Protein AF-A0A967UKM6-F1 (afdb_monomer_lite)

Radius of gyration: 19.66 Å; chains: 1; bounding box: 33×32×48 Å

Sequence (65 aa):
ADPAHAGVLAECERRLRTVVDPDAVDRMAKHDQAESIARHGGRDAIIARGTFGYTPAPGETPEFK

Secondary structure (DSSP, 8-state):
--GGGHHHHHHHHHHHHHH--HHHHHHHHHHHHHHHHHHTT-HHHHHHH--BSSPPPTTPPPPB-

pLDDT: mean 93.17, std 7.09, range [68.75, 98.69]

Foldseek 3Di:
DDPVCPVVVVVVVVVVVVVDDPVVVVVVVVVVVQVVQVVQVHDVSVVVQADFPDDDDVPDDTDGD

Structure (mmCIF, N/CA/C/O backbone):
data_AF-A0A967UKM6-F1
#
_entry.id   AF-A0A967UKM6-F1
#
loop_
_atom_site.group_PDB
_atom_site.id
_atom_site.type_symbol
_atom_site.label_atom_id
_atom_site.label_alt_id
_atom_site.label_comp_id
_atom_site.label_asym_id
_atom_site.label_entity_id
_atom_site.label_seq_id
_atom_site.pdbx_PDB_ins_code
_atom_site.Cartn_x
_atom_site.Cartn_y
_atom_site.Cartn_z
_atom_site.occupancy
_atom_site.B_iso_or_equiv
_atom_site.auth_seq_id
_atom_site.auth_comp_id
_atom_site.auth_asym_id
_atom_site.auth_atom_id
_atom_site.pdbx_PDB_model_num
ATOM 1 N N . ALA A 1 1 ? 2.078 -11.603 18.424 1.00 72.38 1 ALA A N 1
ATOM 2 C CA . ALA A 1 1 ? 1.653 -10.325 19.028 1.00 72.38 1 ALA A CA 1
ATOM 3 C C . ALA A 1 1 ? 1.857 -10.428 20.531 1.00 72.38 1 ALA A C 1
ATOM 5 O O . ALA A 1 1 ? 1.547 -11.481 21.076 1.00 72.38 1 ALA A O 1
ATOM 6 N N . ASP A 1 2 ? 2.412 -9.398 21.167 1.00 89.44 2 ASP A N 1
ATOM 7 C CA . ASP A 1 2 ? 2.553 -9.355 22.627 1.00 89.44 2 ASP A CA 1
ATOM 8 C C . ASP A 1 2 ? 1.176 -9.070 23.270 1.00 89.44 2 ASP A C 1
ATOM 10 O O . ASP A 1 2 ? 0.557 -8.056 22.921 1.00 89.44 2 ASP A O 1
ATOM 14 N N . PRO A 1 3 ? 0.666 -9.929 24.177 1.00 91.19 3 PRO A N 1
ATOM 15 C CA . PRO A 1 3 ? -0.602 -9.705 24.875 1.00 91.19 3 PRO A CA 1
ATOM 16 C C . PRO A 1 3 ? -0.683 -8.363 25.613 1.00 91.19 3 PRO A C 1
ATOM 18 O O . PRO A 1 3 ? -1.773 -7.799 25.715 1.00 91.19 3 PRO A O 1
ATOM 21 N N . ALA A 1 4 ? 0.449 -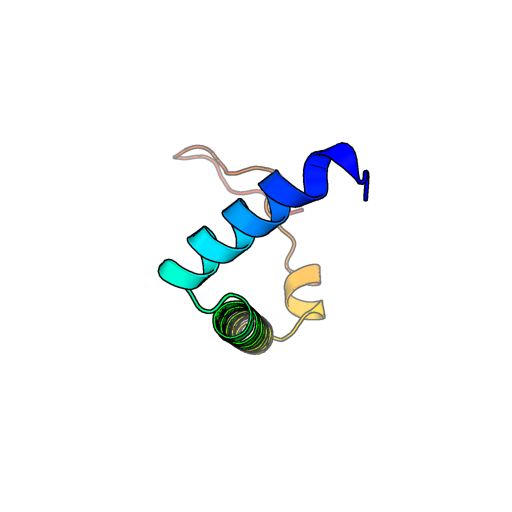7.814 26.072 1.00 94.38 4 ALA A N 1
ATOM 22 C CA . ALA A 1 4 ? 0.502 -6.523 26.759 1.00 94.38 4 ALA A CA 1
ATOM 23 C C . ALA A 1 4 ? 0.004 -5.354 25.887 1.00 94.38 4 ALA A C 1
ATOM 25 O O . ALA A 1 4 ? -0.421 -4.324 26.409 1.00 94.38 4 ALA A O 1
ATOM 26 N N . HIS A 1 5 ? 0.009 -5.508 24.560 1.00 95.50 5 HIS A N 1
ATOM 27 C CA . HIS A 1 5 ? -0.421 -4.475 23.614 1.00 95.50 5 HIS A CA 1
ATOM 28 C C . HIS A 1 5 ? -1.822 -4.707 23.027 1.00 95.50 5 HIS A C 1
ATOM 30 O O . HIS A 1 5 ? -2.273 -3.912 22.201 1.00 95.50 5 HIS A O 1
ATOM 36 N N . ALA A 1 6 ? -2.545 -5.749 23.451 1.00 96.12 6 ALA A N 1
ATOM 37 C CA . ALA A 1 6 ? -3.838 -6.114 22.865 1.00 96.12 6 ALA A CA 1
ATOM 38 C C . ALA A 1 6 ? -4.890 -4.990 22.958 1.00 96.12 6 ALA A C 1
ATOM 40 O O . ALA A 1 6 ? -5.598 -4.727 21.986 1.00 96.12 6 ALA A O 1
ATOM 41 N N . GLY A 1 7 ? -4.955 -4.284 24.094 1.00 97.06 7 GLY A N 1
ATOM 42 C CA . GLY A 1 7 ? -5.888 -3.166 24.281 1.00 97.06 7 GLY A CA 1
ATOM 43 C C . GLY A 1 7 ? -5.601 -1.984 23.348 1.00 97.06 7 GLY A C 1
ATOM 44 O O . GLY A 1 7 ? -6.520 -1.432 22.7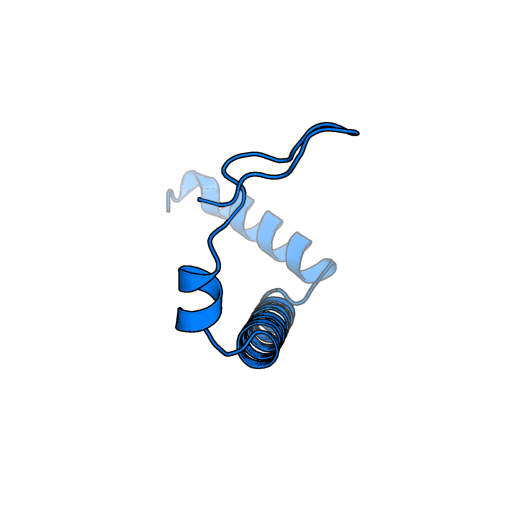47 1.00 97.06 7 GLY A O 1
ATOM 45 N N . VAL A 1 8 ? -4.320 -1.651 23.159 1.00 97.25 8 VAL A N 1
ATOM 46 C CA . VAL A 1 8 ? -3.891 -0.577 22.248 1.00 97.25 8 VAL A CA 1
ATOM 47 C C . VAL A 1 8 ? -4.242 -0.925 20.801 1.00 97.25 8 VAL A C 1
ATOM 49 O O . VAL A 1 8 ? -4.777 -0.086 20.081 1.00 97.25 8 VAL A O 1
ATOM 52 N N . LEU A 1 9 ? -3.998 -2.170 20.380 1.00 97.00 9 LEU A N 1
ATOM 53 C CA . LEU A 1 9 ? -4.342 -2.631 19.032 1.00 97.00 9 LEU A CA 1
ATOM 54 C C . LEU A 1 9 ? -5.851 -2.554 18.767 1.00 97.00 9 LEU A C 1
ATOM 56 O O . LEU A 1 9 ? -6.256 -2.067 17.713 1.00 97.00 9 LEU A O 1
ATOM 60 N N . ALA A 1 10 ? -6.678 -2.971 19.730 1.00 97.19 10 ALA A N 1
ATOM 61 C CA . ALA A 1 10 ? -8.132 -2.897 19.607 1.00 97.19 10 ALA A CA 1
ATOM 62 C C . ALA A 1 10 ? -8.632 -1.448 19.470 1.00 97.19 10 ALA A C 1
ATOM 64 O O . ALA A 1 10 ? -9.527 -1.166 18.671 1.00 97.19 10 ALA A O 1
ATOM 65 N N . GLU A 1 11 ? -8.041 -0.510 20.213 1.00 98.12 11 GLU A N 1
ATOM 66 C CA . GLU A 1 11 ? -8.382 0.907 20.098 1.00 98.12 11 GLU A CA 1
ATOM 67 C C . GLU A 1 11 ? -7.952 1.508 18.753 1.00 98.12 11 GLU A C 1
ATOM 69 O O . GLU A 1 11 ? -8.739 2.226 18.129 1.00 98.12 11 GLU A O 1
ATOM 74 N N . CYS A 1 12 ? -6.744 1.196 18.276 1.00 97.56 12 CYS A N 1
ATOM 75 C CA . CYS A 1 12 ? -6.281 1.621 16.955 1.00 97.56 12 CYS A CA 1
ATOM 76 C C . CYS A 1 12 ? -7.214 1.122 15.845 1.00 97.56 12 CYS A C 1
ATOM 78 O O . CYS A 1 12 ? -7.642 1.920 15.013 1.00 97.56 12 CYS A O 1
ATOM 80 N N . GLU A 1 13 ? -7.585 -0.160 15.876 1.00 97.44 13 GLU A N 1
ATOM 81 C CA . GLU A 1 13 ? -8.496 -0.762 14.898 1.00 97.44 13 GLU A CA 1
ATOM 82 C C . GLU A 1 13 ? -9.874 -0.093 14.921 1.00 97.44 13 GLU A C 1
ATOM 84 O O . GLU A 1 13 ? -10.411 0.296 13.882 1.00 97.44 13 GLU A O 1
ATOM 89 N N . ARG A 1 14 ? -10.433 0.122 16.119 1.00 98.06 14 ARG A N 1
ATOM 90 C CA . ARG A 1 14 ? -11.713 0.819 16.290 1.00 98.06 14 ARG A CA 1
ATOM 91 C C . ARG A 1 14 ? -11.667 2.208 15.663 1.00 98.06 14 ARG A C 1
ATOM 93 O O . ARG A 1 14 ? -12.573 2.571 14.921 1.00 98.06 14 ARG A O 1
ATOM 100 N N . ARG A 1 15 ? -10.619 2.986 15.950 1.00 98.38 15 ARG A N 1
ATOM 101 C CA . ARG A 1 15 ? -10.455 4.344 15.411 1.00 98.38 15 ARG A CA 1
ATOM 102 C C . ARG A 1 15 ? -10.266 4.329 13.897 1.00 98.38 15 ARG A C 1
ATOM 104 O O . ARG A 1 15 ? -10.899 5.137 13.225 1.00 98.38 15 ARG A O 1
ATOM 111 N N . LEU A 1 16 ? -9.478 3.401 13.355 1.00 97.88 16 LEU A N 1
ATOM 112 C CA . LEU A 1 16 ? -9.312 3.241 11.910 1.00 97.88 16 LEU A CA 1
ATOM 113 C C . LEU A 1 16 ? -10.666 3.014 11.225 1.00 97.88 16 LEU A C 1
ATOM 115 O O . LEU A 1 16 ? -11.002 3.735 10.288 1.00 97.88 16 LEU A O 1
ATOM 119 N N . ARG A 1 17 ? -11.483 2.099 11.761 1.00 98.12 17 ARG A N 1
ATOM 120 C CA . ARG A 1 17 ? -12.803 1.769 11.202 1.00 98.12 17 ARG A CA 1
ATOM 121 C C . ARG A 1 17 ? -13.849 2.876 11.321 1.00 98.12 17 ARG A C 1
ATOM 123 O O . ARG A 1 17 ? -14.833 2.851 10.592 1.00 98.12 17 ARG A O 1
ATOM 130 N N . THR A 1 18 ? -13.644 3.870 12.190 1.00 98.25 18 THR A N 1
ATOM 131 C CA . THR A 1 18 ? -14.475 5.092 12.173 1.00 98.25 18 THR A CA 1
ATOM 132 C C . THR A 1 18 ? -14.151 6.035 11.016 1.00 98.25 18 THR A C 1
ATOM 134 O O . THR A 1 18 ? -14.981 6.868 10.668 1.00 98.25 18 THR A O 1
ATOM 137 N N . VAL A 1 19 ? -12.956 5.920 10.431 1.00 98.06 19 VAL A N 1
ATOM 138 C CA . VAL A 1 19 ? -12.485 6.791 9.347 1.00 98.06 19 VAL A CA 1
ATOM 139 C C . VAL A 1 19 ? -12.667 6.121 7.986 1.00 98.06 19 VAL A C 1
ATOM 141 O O . VAL A 1 19 ? -13.002 6.793 7.015 1.00 98.06 19 VAL A O 1
ATOM 144 N N . VAL A 1 20 ? -12.441 4.807 7.902 1.00 97.62 20 VAL A N 1
ATOM 145 C CA . VAL A 1 20 ? -12.412 4.066 6.636 1.00 97.62 20 VAL A CA 1
ATOM 146 C C . VAL A 1 20 ? -12.791 2.601 6.843 1.00 97.62 20 VAL A C 1
ATOM 148 O O . VAL A 1 20 ? -12.505 2.034 7.891 1.00 97.62 20 VAL A O 1
ATOM 151 N N . ASP A 1 21 ? -13.381 1.962 5.833 1.00 98.25 21 ASP A N 1
ATOM 152 C CA . ASP A 1 21 ? -13.366 0.499 5.729 1.00 98.25 21 ASP A CA 1
ATOM 153 C C . ASP A 1 21 ? -12.019 0.076 5.110 1.00 98.25 21 ASP A C 1
ATOM 155 O O . ASP A 1 21 ? -11.833 0.231 3.894 1.00 98.25 21 ASP A O 1
ATOM 159 N N . PRO A 1 22 ? -11.052 -0.408 5.915 1.00 97.75 22 PRO A N 1
ATOM 160 C CA . PRO A 1 22 ? -9.712 -0.710 5.421 1.00 97.75 22 PRO A CA 1
ATOM 161 C C . PRO A 1 22 ? -9.728 -1.831 4.379 1.00 97.75 22 PRO A C 1
ATOM 163 O O . PRO A 1 22 ? -8.954 -1.795 3.424 1.00 97.75 22 PRO A O 1
ATOM 166 N N . ASP A 1 23 ? -10.644 -2.789 4.523 1.00 98.00 23 ASP A N 1
ATOM 167 C CA . ASP A 1 23 ? -10.736 -3.949 3.647 1.00 98.00 23 ASP A CA 1
ATOM 168 C C . ASP A 1 23 ? -11.289 -3.541 2.275 1.00 98.00 23 ASP A C 1
ATOM 170 O O . ASP A 1 23 ? -10.839 -4.034 1.238 1.00 98.00 23 ASP A O 1
ATOM 174 N N . ALA A 1 24 ? -12.261 -2.624 2.244 1.00 98.38 24 ALA A N 1
ATOM 175 C CA . ALA A 1 24 ? -12.779 -2.076 0.993 1.00 98.38 24 ALA A CA 1
ATOM 176 C C . ALA A 1 24 ? -11.735 -1.232 0.251 1.00 98.38 24 ALA A C 1
ATOM 178 O O . ALA A 1 24 ? -11.537 -1.434 -0.950 1.00 98.38 24 ALA A O 1
ATOM 179 N N . VAL A 1 25 ? -11.044 -0.329 0.952 1.00 98.25 25 VAL A N 1
ATOM 180 C CA . VAL A 1 25 ? -10.046 0.552 0.325 1.00 98.25 25 VAL A CA 1
ATOM 181 C C . VAL A 1 25 ? -8.824 -0.224 -0.162 1.00 98.25 25 VAL A C 1
ATOM 183 O O . VAL A 1 25 ? -8.331 0.070 -1.248 1.00 98.25 25 VAL A O 1
ATOM 186 N N . ASP A 1 26 ? -8.369 -1.254 0.557 1.00 98.44 26 ASP A N 1
ATOM 187 C CA . ASP A 1 26 ? -7.291 -2.133 0.082 1.00 98.44 26 ASP A CA 1
ATOM 188 C C . ASP A 1 26 ? -7.654 -2.820 -1.245 1.00 98.44 26 ASP A C 1
ATOM 190 O O . ASP A 1 26 ? -6.856 -2.825 -2.189 1.00 98.44 26 ASP A O 1
ATOM 194 N N . ARG A 1 27 ? -8.885 -3.340 -1.362 1.00 98.69 27 ARG A N 1
ATOM 195 C CA . ARG A 1 27 ? -9.366 -3.943 -2.615 1.00 98.69 27 ARG A CA 1
ATOM 196 C C . ARG A 1 27 ? -9.412 -2.932 -3.757 1.00 98.69 27 ARG A C 1
ATOM 198 O O . ARG A 1 27 ? -8.959 -3.255 -4.853 1.00 98.69 27 ARG A O 1
ATOM 205 N N . MET A 1 28 ? -9.927 -1.727 -3.503 1.00 98.56 28 MET A N 1
ATOM 206 C CA . MET A 1 28 ? -9.964 -0.651 -4.500 1.00 98.56 28 MET A CA 1
ATOM 207 C C . MET A 1 28 ? -8.552 -0.272 -4.958 1.00 98.56 28 MET A C 1
ATOM 209 O O . MET A 1 28 ? -8.274 -0.266 -6.151 1.00 98.56 28 MET A O 1
ATOM 213 N N . ALA A 1 29 ? -7.626 -0.063 -4.020 1.00 98.56 29 ALA A N 1
ATOM 214 C CA . ALA A 1 29 ? -6.248 0.293 -4.338 1.00 98.56 29 ALA A CA 1
ATOM 215 C C . ALA A 1 29 ? -5.555 -0.775 -5.200 1.00 98.56 29 ALA A C 1
ATOM 217 O O . ALA A 1 29 ? -4.867 -0.446 -6.166 1.00 98.56 29 ALA A O 1
ATOM 218 N N . LYS A 1 30 ? -5.753 -2.062 -4.890 1.00 98.38 30 LYS A N 1
ATOM 219 C CA . LYS A 1 30 ? -5.197 -3.172 -5.682 1.00 98.38 30 LYS A CA 1
ATOM 220 C C . LYS A 1 30 ? -5.805 -3.257 -7.078 1.00 98.38 30 LYS A C 1
ATOM 222 O O . LYS A 1 30 ? -5.083 -3.542 -8.032 1.00 98.38 30 LYS A O 1
ATOM 227 N N . HIS A 1 31 ? -7.104 -3.002 -7.202 1.00 98.56 31 HIS A N 1
ATOM 228 C CA . HIS A 1 31 ? -7.771 -2.924 -8.497 1.00 98.56 31 HIS A CA 1
ATOM 229 C C . HIS A 1 31 ? -7.171 -1.803 -9.357 1.00 98.56 31 HIS A C 1
ATOM 231 O O . HIS A 1 31 ? -6.718 -2.056 -10.473 1.00 98.56 31 HIS A O 1
ATOM 237 N N . ASP A 1 32 ? -7.050 -0.597 -8.805 1.00 98.56 32 ASP A N 1
ATOM 238 C CA . ASP A 1 32 ? -6.502 0.562 -9.517 1.00 98.56 32 ASP A CA 1
ATOM 239 C C . ASP A 1 32 ? -5.031 0.355 -9.913 1.00 98.56 32 ASP A C 1
ATOM 241 O O . ASP A 1 32 ? -4.606 0.729 -11.012 1.00 98.56 32 ASP A O 1
ATOM 245 N N . GLN A 1 33 ? -4.245 -0.290 -9.042 1.00 98.06 33 GLN A N 1
ATOM 246 C CA . GLN A 1 33 ? -2.875 -0.703 -9.351 1.00 98.06 33 GLN A CA 1
ATOM 247 C C . GLN A 1 33 ? -2.837 -1.682 -10.529 1.00 98.06 33 GLN A C 1
ATOM 249 O O . GLN A 1 33 ? -2.027 -1.498 -11.439 1.00 98.06 33 GLN A O 1
ATOM 254 N N . ALA A 1 34 ? -3.713 -2.690 -10.550 1.00 98.25 34 ALA A N 1
ATOM 255 C CA . ALA A 1 34 ? -3.787 -3.654 -11.644 1.00 98.25 34 ALA A CA 1
ATOM 256 C C . ALA A 1 34 ? -4.174 -2.982 -12.972 1.00 98.25 34 ALA A C 1
ATOM 258 O O . ALA A 1 34 ? -3.528 -3.224 -13.994 1.00 98.25 34 ALA A O 1
ATOM 259 N N . GLU A 1 35 ? -5.156 -2.077 -12.956 1.00 98.50 35 GLU A N 1
ATOM 260 C CA . GLU A 1 35 ? -5.519 -1.284 -14.133 1.00 98.50 35 GLU A CA 1
ATOM 261 C C . GLU A 1 35 ? -4.374 -0.383 -14.602 1.00 98.50 35 GLU A C 1
ATOM 263 O O . GLU A 1 35 ? -4.141 -0.231 -15.801 1.00 98.50 35 GLU A O 1
ATOM 268 N N . SER A 1 36 ? -3.643 0.239 -13.674 1.00 97.69 36 SER A N 1
ATOM 269 C CA . SER A 1 36 ? -2.461 1.038 -14.005 1.00 97.69 36 SER A CA 1
ATOM 270 C C . SER A 1 36 ? -1.384 0.182 -14.671 1.00 97.69 36 SER A C 1
ATOM 272 O O . SER A 1 36 ? -0.861 0.567 -15.717 1.00 97.69 36 SER A O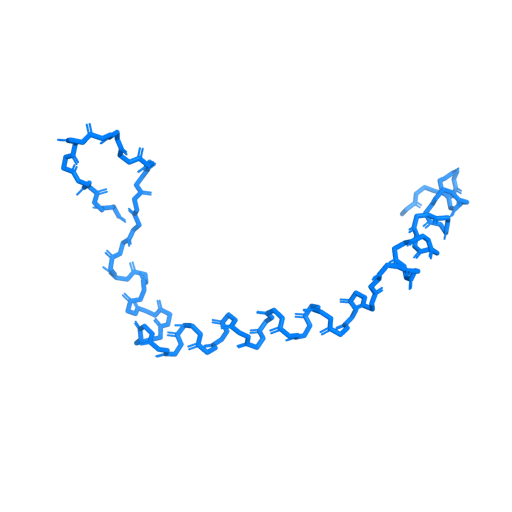 1
ATOM 274 N N . ILE A 1 37 ? -1.107 -1.009 -14.134 1.00 97.44 37 ILE A N 1
ATOM 275 C CA . ILE A 1 37 ? -0.148 -1.948 -14.724 1.00 97.44 37 ILE A CA 1
ATOM 276 C C . ILE A 1 37 ? -0.577 -2.335 -16.142 1.00 97.44 37 ILE A C 1
ATOM 278 O O . ILE A 1 37 ? 0.234 -2.267 -17.065 1.00 97.44 37 ILE A O 1
ATOM 282 N N . ALA A 1 38 ? -1.849 -2.688 -16.337 1.00 98.00 38 ALA A N 1
ATOM 283 C CA . ALA A 1 38 ? -2.384 -3.046 -17.648 1.00 98.00 38 ALA A CA 1
ATOM 284 C C . ALA A 1 38 ? -2.272 -1.887 -18.653 1.00 98.00 38 ALA A C 1
ATOM 286 O O . ALA A 1 38 ? -1.787 -2.084 -19.768 1.00 98.00 38 ALA A O 1
ATOM 287 N N . ARG A 1 39 ? -2.633 -0.661 -18.243 1.00 97.88 39 ARG A N 1
ATOM 288 C CA . ARG A 1 39 ? -2.513 0.553 -19.072 1.00 97.88 39 ARG A CA 1
ATOM 289 C C . ARG A 1 39 ? -1.081 0.839 -19.529 1.00 97.88 39 ARG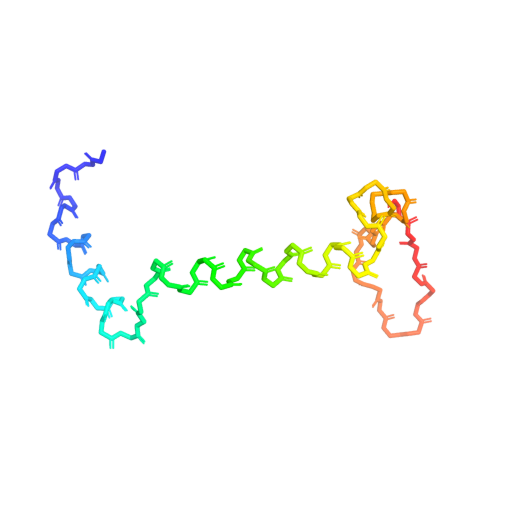 A C 1
ATOM 291 O O . ARG A 1 39 ? -0.900 1.400 -20.603 1.00 97.88 39 ARG A O 1
ATOM 298 N N . HIS A 1 40 ? -0.077 0.443 -18.749 1.00 96.38 40 HIS A N 1
ATOM 299 C CA . HIS A 1 40 ? 1.340 0.641 -19.071 1.00 96.38 40 HIS A CA 1
ATOM 300 C C . HIS A 1 40 ? 1.990 -0.563 -19.776 1.00 96.38 40 HIS A C 1
ATOM 302 O O . HIS A 1 40 ? 3.215 -0.644 -19.844 1.00 96.38 40 HIS A O 1
ATOM 308 N N . GLY A 1 41 ? 1.191 -1.485 -20.325 1.00 96.38 41 GLY A N 1
ATOM 309 C CA . GLY A 1 41 ? 1.694 -2.619 -21.107 1.00 96.38 41 GLY A CA 1
ATOM 310 C C . GLY A 1 41 ? 2.055 -3.849 -20.276 1.00 96.38 41 GLY A C 1
ATOM 311 O O . GLY A 1 41 ? 2.714 -4.758 -20.775 1.00 96.38 41 GLY A O 1
ATOM 312 N N . GLY A 1 42 ? 1.616 -3.903 -19.018 1.00 97.56 42 GLY A N 1
ATOM 313 C CA . GLY A 1 42 ? 1.871 -5.023 -18.123 1.00 97.56 42 GLY A CA 1
ATOM 314 C C . GLY A 1 42 ? 3.180 -4.900 -17.344 1.00 97.56 42 GLY A C 1
ATOM 315 O 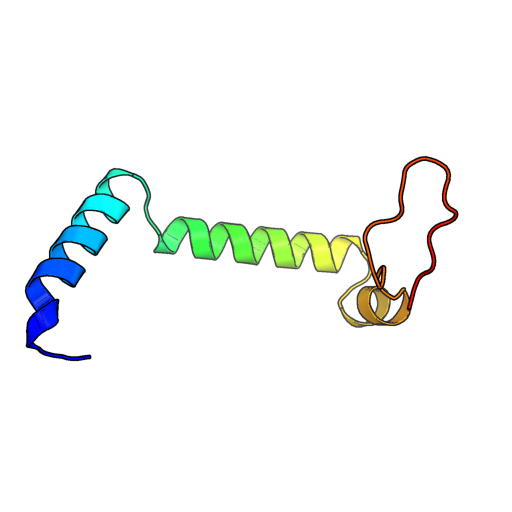O . GLY A 1 42 ? 3.980 -3.981 -17.522 1.00 97.56 42 GLY A O 1
ATOM 316 N N . ARG A 1 43 ? 3.386 -5.853 -16.430 1.00 95.25 43 ARG A N 1
ATOM 317 C CA . ARG A 1 43 ? 4.511 -5.847 -15.486 1.00 95.25 43 ARG A CA 1
ATOM 318 C C . ARG A 1 43 ? 5.867 -5.828 -16.191 1.00 95.25 43 ARG A C 1
ATOM 320 O O . ARG A 1 43 ? 6.724 -5.037 -15.814 1.00 95.25 43 ARG A O 1
ATOM 327 N N . ASP A 1 44 ? 6.047 -6.668 -17.204 1.00 96.12 44 ASP A N 1
ATOM 328 C CA . ASP A 1 44 ? 7.339 -6.817 -17.880 1.00 96.12 44 ASP A CA 1
ATOM 329 C C . ASP A 1 44 ? 7.726 -5.550 -18.648 1.00 96.12 44 ASP A C 1
ATOM 331 O O . ASP A 1 44 ? 8.882 -5.140 -18.599 1.00 96.12 44 ASP A O 1
ATOM 335 N N . ALA A 1 45 ? 6.757 -4.871 -19.273 1.00 95.00 45 ALA A N 1
ATOM 336 C CA . ALA A 1 45 ? 6.984 -3.591 -19.942 1.00 95.00 45 ALA A CA 1
ATOM 337 C C . ALA A 1 45 ? 7.410 -2.494 -18.953 1.00 95.00 45 ALA A C 1
ATOM 339 O O . ALA A 1 45 ? 8.318 -1.718 -19.244 1.00 95.00 45 ALA A O 1
ATOM 340 N N . ILE A 1 46 ? 6.798 -2.454 -17.764 1.00 93.25 46 ILE A N 1
ATOM 341 C CA . ILE A 1 46 ? 7.169 -1.510 -16.700 1.00 93.25 46 ILE A CA 1
ATOM 342 C C . ILE A 1 46 ? 8.581 -1.793 -16.184 1.00 93.25 46 ILE A C 1
ATOM 344 O O . ILE A 1 46 ? 9.359 -0.861 -16.015 1.00 93.25 46 ILE A O 1
ATOM 348 N N . ILE A 1 47 ? 8.925 -3.064 -15.953 1.00 91.56 47 ILE A N 1
ATOM 349 C CA . ILE A 1 47 ? 10.266 -3.448 -15.493 1.00 91.56 47 ILE A CA 1
ATOM 350 C C . ILE A 1 47 ? 11.314 -3.112 -16.560 1.00 91.56 47 ILE A C 1
ATOM 352 O O . ILE A 1 47 ? 12.330 -2.506 -16.239 1.00 91.56 47 ILE A O 1
ATOM 356 N N . ALA A 1 48 ? 11.056 -3.453 -17.825 1.00 90.62 48 ALA A N 1
ATOM 357 C CA . ALA A 1 48 ? 11.972 -3.182 -18.931 1.00 90.62 48 ALA A CA 1
ATOM 358 C C . ALA A 1 48 ? 12.164 -1.681 -19.197 1.00 90.62 48 ALA A C 1
ATOM 360 O O . ALA A 1 48 ? 13.225 -1.272 -19.661 1.00 90.62 48 ALA A O 1
ATOM 361 N N . ARG A 1 49 ? 11.152 -0.855 -18.897 1.00 88.88 49 ARG A N 1
ATOM 362 C CA . ARG A 1 49 ? 11.236 0.609 -18.995 1.00 88.88 49 ARG A CA 1
ATOM 363 C C . ARG A 1 49 ? 12.241 1.214 -18.004 1.00 88.88 49 ARG A C 1
ATOM 365 O O . ARG A 1 49 ? 12.738 2.307 -18.268 1.00 88.88 49 ARG A O 1
ATOM 372 N N . GLY A 1 50 ? 12.532 0.528 -16.899 1.00 86.12 50 GLY A N 1
ATOM 373 C CA . GLY A 1 50 ? 13.389 1.037 -15.831 1.00 86.12 50 GLY A CA 1
ATOM 374 C C . GLY A 1 50 ? 12.700 2.080 -14.947 1.00 86.12 50 GLY A C 1
ATOM 375 O O . GLY A 1 50 ? 11.600 2.567 -15.232 1.00 86.12 50 GLY A O 1
ATOM 376 N N . THR A 1 51 ? 13.350 2.422 -13.839 1.00 84.12 51 THR A N 1
ATOM 377 C CA . THR A 1 51 ? 12.889 3.437 -12.880 1.00 84.12 51 THR A CA 1
ATOM 378 C C . THR A 1 51 ? 13.953 4.505 -12.688 1.00 84.12 51 THR A C 1
ATOM 380 O O . THR A 1 51 ? 15.132 4.295 -12.960 1.00 84.12 51 THR A O 1
ATOM 383 N N . PHE A 1 52 ? 13.563 5.668 -12.177 1.00 80.00 52 PHE A N 1
ATOM 384 C CA . PHE A 1 52 ? 14.556 6.627 -11.722 1.00 80.00 52 PHE A CA 1
ATOM 385 C C . PHE A 1 52 ? 15.292 6.057 -10.507 1.00 80.00 52 PHE A C 1
ATOM 387 O O . PHE A 1 52 ? 14.659 5.606 -9.550 1.00 80.00 52 PHE A O 1
ATOM 394 N N . GLY A 1 53 ? 16.625 6.091 -10.529 1.00 78.81 53 GLY A N 1
ATOM 395 C CA . GLY A 1 53 ? 17.429 5.761 -9.346 1.00 78.81 53 GLY A CA 1
ATOM 396 C C . GLY A 1 53 ? 17.275 6.789 -8.214 1.00 78.81 53 GLY A C 1
ATOM 397 O O . GLY A 1 53 ? 17.605 6.495 -7.069 1.00 78.81 53 GLY A O 1
ATOM 398 N N . TYR A 1 54 ? 16.786 7.986 -8.544 1.00 82.19 54 TYR A N 1
ATOM 399 C CA . TYR A 1 54 ? 16.501 9.112 -7.654 1.00 82.19 54 TYR A CA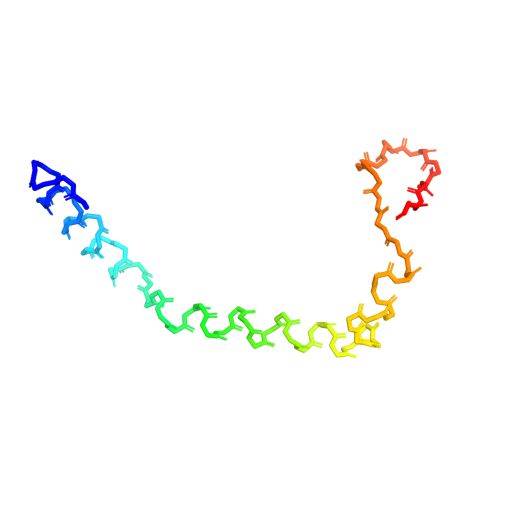 1
ATOM 400 C C . TYR A 1 54 ? 15.536 10.079 -8.354 1.00 82.19 54 TYR A C 1
ATOM 402 O O . TYR A 1 54 ? 15.433 10.065 -9.576 1.00 82.19 54 TYR A O 1
ATOM 410 N N . THR A 1 55 ? 14.840 10.942 -7.614 1.00 85.81 55 THR A N 1
ATOM 411 C CA . THR A 1 55 ? 14.045 12.019 -8.229 1.00 85.81 55 THR A CA 1
ATOM 412 C C . THR A 1 55 ? 14.987 13.118 -8.746 1.00 85.81 55 THR A C 1
ATOM 414 O O . THR A 1 55 ? 15.664 13.721 -7.910 1.00 85.81 55 THR A O 1
ATOM 417 N N . PRO A 1 56 ? 15.051 13.406 -10.064 1.00 85.62 56 PRO A N 1
ATOM 418 C CA . PRO A 1 56 ? 15.963 14.414 -10.613 1.00 85.62 56 PRO A CA 1
ATOM 419 C C . PRO A 1 56 ? 15.645 15.822 -10.103 1.00 85.62 56 PRO A C 1
ATOM 421 O O . PRO A 1 56 ? 14.475 16.169 -9.905 1.00 85.62 56 PRO A O 1
ATOM 424 N N . ALA A 1 57 ? 16.671 16.653 -9.917 1.00 90.44 57 ALA A N 1
ATOM 425 C CA . ALA A 1 57 ? 16.474 18.056 -9.567 1.00 90.44 57 ALA A CA 1
ATOM 426 C C . ALA A 1 57 ? 15.866 18.849 -10.747 1.00 90.44 57 ALA A C 1
ATOM 428 O O . ALA A 1 57 ? 16.017 18.455 -11.908 1.00 90.44 57 ALA A O 1
ATOM 429 N N . PRO A 1 58 ? 15.201 19.997 -10.505 1.00 91.44 58 PRO A N 1
ATOM 430 C CA . PRO A 1 58 ? 14.725 20.853 -11.590 1.00 91.44 58 PRO A CA 1
ATOM 431 C C . PRO A 1 58 ? 15.867 21.240 -12.548 1.00 91.44 58 PRO A C 1
ATOM 433 O O . PRO A 1 58 ? 16.834 21.875 -12.137 1.00 91.44 58 PRO A O 1
ATOM 436 N N . GLY A 1 59 ? 15.745 20.864 -13.825 1.00 91.75 59 GLY A N 1
ATOM 437 C CA . GLY A 1 59 ? 16.747 21.126 -14.870 1.00 91.75 59 GLY A CA 1
ATOM 438 C C . GLY A 1 59 ? 17.741 19.986 -15.126 1.00 91.75 59 GLY A C 1
ATOM 439 O O . GLY A 1 59 ? 18.513 20.061 -16.079 1.00 91.75 59 GLY A O 1
ATOM 440 N N . GLU A 1 60 ? 17.711 18.923 -14.326 1.00 91.12 60 GLU A N 1
ATOM 441 C CA . GLU A 1 60 ? 18.531 17.730 -14.534 1.00 91.12 60 GLU A CA 1
ATOM 442 C C . GLU A 1 60 ? 17.885 16.777 -15.554 1.00 91.12 60 GLU A C 1
ATOM 444 O O . GLU A 1 60 ? 16.662 16.622 -15.592 1.00 91.12 60 GLU A O 1
ATOM 449 N N . THR A 1 61 ? 18.701 16.126 -16.392 1.00 85.19 61 THR A N 1
ATOM 450 C CA . THR A 1 61 ? 18.198 15.105 -17.325 1.00 85.19 61 THR A CA 1
ATOM 451 C C . THR A 1 61 ? 17.928 13.809 -16.557 1.00 85.19 61 THR A C 1
ATOM 453 O O . THR A 1 61 ? 18.848 13.299 -15.923 1.00 85.19 61 THR A O 1
ATOM 456 N N . PRO A 1 62 ? 16.707 13.249 -16.600 1.00 81.81 62 PRO A N 1
ATOM 457 C CA . PRO A 1 62 ? 16.404 12.030 -15.863 1.00 81.81 62 PRO A CA 1
ATOM 458 C C . PRO A 1 62 ? 17.156 10.812 -16.411 1.00 81.81 62 PRO A C 1
ATOM 460 O O . PRO A 1 62 ? 17.031 10.484 -17.591 1.00 81.81 62 PRO A O 1
ATOM 463 N N . GLU A 1 63 ? 17.869 10.101 -15.538 1.00 81.38 63 GLU A N 1
ATOM 464 C CA . GLU A 1 63 ? 18.474 8.805 -15.850 1.00 81.38 63 GLU A CA 1
ATOM 465 C C . GLU A 1 63 ? 17.581 7.660 -15.350 1.00 81.38 63 GLU A C 1
ATOM 467 O O . GLU A 1 63 ? 17.265 7.561 -14.159 1.00 81.38 63 GLU A O 1
ATOM 472 N N . PHE A 1 64 ? 17.176 6.781 -16.268 1.00 77.25 64 PHE A N 1
ATOM 473 C CA . PHE A 1 64 ? 16.443 5.555 -15.953 1.00 77.25 64 PHE A CA 1
ATOM 474 C C . PHE A 1 64 ? 17.440 4.405 -15.769 1.00 77.25 64 PHE A C 1
ATOM 476 O O . PHE A 1 64 ? 18.330 4.224 -16.601 1.00 77.25 64 PHE A O 1
ATOM 483 N N . LYS A 1 65 ? 17.296 3.648 -14.679 1.00 68.75 65 LYS A N 1
ATOM 484 C CA . LYS A 1 65 ? 18.051 2.424 -14.386 1.00 68.75 65 LYS A CA 1
ATOM 485 C C . LYS A 1 65 ? 17.157 1.197 -14.460 1.00 68.75 65 LYS A C 1
ATOM 487 O O . LYS A 1 65 ? 15.962 1.315 -14.096 1.00 68.75 65 LYS A O 1
#